Protein AF-A0A3R9TTU7-F1 (afdb_monomer)

Sequence (77 aa):
PFGMVMAGGFSRGLLVTVIAITAVAQVLVQLVYFLHMNTSSEQRWNMIAFIYTILCIAVLLIGSVWIMNYLHYNMMI

Secondary structure (DSSP, 8-state):
-HHHHHH--S-HHHHHHHHHHHHHHHHHHIIIIIS----STTTHHHHHHHHHHHHHHHHHHHHHHHHHHHHHHHH--

InterPro domains:
  IPR005171 Cytochrome C oxidase subunit IV, prokaryotes [PF03626] (2-60)
  IPR014210 Cytochrome o ubiquinol oxidase subunit IV [TIGR02847] (1-76)
  IPR050968 Cytochrome c oxidase bacterial subunit 4 [PTHR36835] (1-76)

pLDDT: mean 89.73, std 7.61, range [62.91, 97.44]

Mean predicted aligned error: 5.82 Å

Solvent-accessible surface area (backbone atoms only — not comparable to full-atom values): 4479 Å² total; per-residue (Å²): 98,67,68,64,63,73,69,51,95,68,56,70,67,59,52,53,51,50,38,52,53,53,50,53,51,49,53,51,48,46,42,49,76,70,64,57,65,54,86,48,84,87,41,41,62,58,53,52,51,50,52,49,52,52,49,52,49,49,52,50,54,55,46,51,55,49,51,52,53,54,48,49,66,72,68,58,128

Structure (mmCIF, N/CA/C/O backbone):
data_AF-A0A3R9TTU7-F1
#
_entry.id   AF-A0A3R9TTU7-F1
#
loop_
_atom_site.group_PDB
_atom_site.id
_atom_site.type_symbol
_atom_site.label_atom_id
_atom_site.label_alt_id
_atom_site.label_comp_id
_atom_site.label_asym_id
_atom_site.label_entity_id
_atom_site.label_seq_id
_atom_site.pdbx_PDB_ins_code
_atom_site.Cartn_x
_atom_site.Cartn_y
_atom_site.Cartn_z
_atom_site.occupancy
_atom_site.B_iso_or_equiv
_atom_site.auth_seq_id
_atom_site.auth_comp_id
_atom_site.auth_asym_id
_atom_site.auth_atom_id
_atom_site.pdbx_PDB_model_num
ATOM 1 N N . PRO A 1 1 ? -6.406 -12.326 -10.770 1.00 82.88 1 PRO A N 1
ATOM 2 C CA . PRO A 1 1 ? -5.123 -11.720 -11.223 1.00 82.88 1 PRO A CA 1
ATOM 3 C C . PRO A 1 1 ? -4.171 -12.749 -11.857 1.00 82.88 1 PRO A C 1
ATOM 5 O O . PRO A 1 1 ? -3.795 -12.565 -13.006 1.00 82.88 1 PRO A O 1
ATOM 8 N N . PHE A 1 2 ? -3.842 -13.852 -11.168 1.00 88.62 2 PHE A N 1
ATOM 9 C CA . PHE A 1 2 ? -2.891 -14.860 -11.671 1.00 88.62 2 PHE A CA 1
ATOM 10 C C . PHE A 1 2 ? -3.274 -15.469 -13.026 1.00 88.62 2 PHE A C 1
ATOM 12 O O . PHE A 1 2 ? -2.458 -15.455 -13.939 1.00 88.62 2 PHE A O 1
ATOM 19 N N . GLY A 1 3 ? -4.524 -15.911 -13.206 1.00 90.12 3 GLY A N 1
ATOM 20 C CA . GLY A 1 3 ? -4.977 -16.454 -14.495 1.00 90.12 3 GLY A CA 1
ATOM 21 C C . GLY A 1 3 ? -4.844 -15.464 -15.661 1.00 90.12 3 GLY A C 1
ATOM 22 O O . GLY A 1 3 ? -4.471 -15.860 -16.757 1.00 90.12 3 GLY A O 1
ATOM 23 N N . MET A 1 4 ? -5.058 -14.167 -15.411 1.00 87.81 4 MET A N 1
ATOM 24 C CA . MET A 1 4 ? -4.921 -13.118 -16.430 1.00 87.81 4 MET A CA 1
ATOM 25 C C . MET A 1 4 ? -3.456 -12.874 -16.825 1.00 87.81 4 MET A C 1
ATOM 27 O O . MET A 1 4 ? -3.172 -12.612 -17.987 1.00 87.81 4 MET A O 1
ATOM 31 N N . VAL A 1 5 ? -2.523 -12.993 -15.875 1.00 90.12 5 VAL A N 1
ATOM 32 C CA . VAL A 1 5 ? -1.080 -12.914 -16.156 1.00 90.12 5 VAL A CA 1
ATOM 33 C C . VAL A 1 5 ? -0.615 -14.142 -16.941 1.00 90.12 5 VAL A C 1
ATOM 35 O O . VAL A 1 5 ? 0.121 -13.999 -17.912 1.00 90.12 5 VAL A O 1
ATOM 38 N N . MET A 1 6 ? -1.073 -15.335 -16.552 1.00 90.88 6 MET A N 1
ATOM 39 C CA . MET A 1 6 ? -0.668 -16.604 -17.168 1.00 90.88 6 MET A CA 1
ATOM 40 C C . MET A 1 6 ? -1.243 -16.810 -18.576 1.00 90.88 6 MET A C 1
ATOM 42 O O . MET A 1 6 ? -0.577 -17.410 -19.412 1.00 90.88 6 MET A O 1
ATOM 46 N N . ALA A 1 7 ? -2.454 -16.314 -18.854 1.00 90.19 7 ALA A N 1
ATOM 47 C CA . ALA A 1 7 ? -3.079 -16.418 -20.176 1.00 90.19 7 ALA A CA 1
ATOM 48 C C . ALA A 1 7 ? -2.362 -15.582 -21.255 1.00 90.19 7 ALA A C 1
ATOM 50 O O . ALA A 1 7 ? -2.458 -15.895 -22.439 1.00 90.19 7 ALA A O 1
ATOM 51 N N . GLY A 1 8 ? -1.633 -14.533 -20.858 1.00 83.00 8 GLY A N 1
ATOM 52 C CA . GLY A 1 8 ? -0.984 -13.613 -21.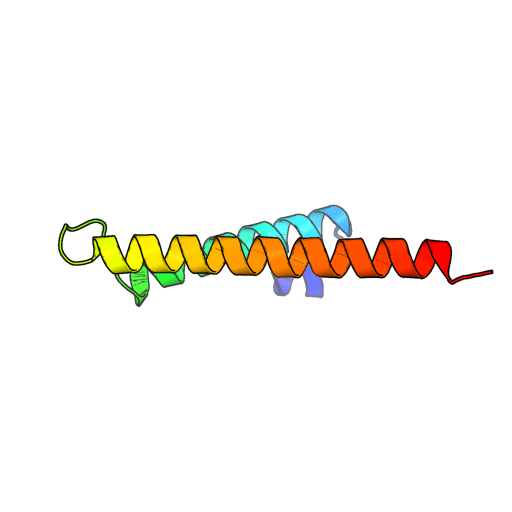791 1.00 83.00 8 GLY A CA 1
ATOM 53 C C . GLY A 1 8 ? -1.974 -12.779 -22.621 1.00 83.00 8 GLY A C 1
ATOM 54 O O . GLY A 1 8 ? -3.185 -12.834 -22.429 1.00 83.00 8 GLY A O 1
ATOM 55 N N . GLY A 1 9 ? -1.452 -11.943 -23.525 1.00 86.00 9 GLY A N 1
ATOM 56 C CA . GLY A 1 9 ? -2.258 -11.171 -24.490 1.00 86.00 9 GLY A CA 1
ATOM 57 C C . GLY A 1 9 ? -2.819 -9.825 -24.004 1.00 86.00 9 GLY A C 1
ATOM 58 O O . GLY A 1 9 ? -3.359 -9.069 -24.807 1.00 86.00 9 GLY A O 1
ATOM 59 N N . PHE A 1 10 ? -2.655 -9.479 -22.725 1.00 88.31 10 PHE A N 1
ATOM 60 C CA . PHE A 1 10 ? -3.089 -8.194 -22.163 1.00 88.31 10 PHE A CA 1
ATOM 61 C C . PHE A 1 10 ? -1.948 -7.172 -22.095 1.00 88.31 10 PHE A C 1
ATOM 63 O O . PHE A 1 10 ? -0.780 -7.528 -21.922 1.00 88.31 10 PHE A O 1
ATOM 70 N N . SER A 1 11 ? -2.281 -5.880 -22.189 1.00 91.50 11 SER A N 1
ATOM 71 C CA . SER A 1 11 ? -1.286 -4.817 -22.041 1.00 91.50 11 SER A CA 1
ATOM 72 C C . SER A 1 11 ? -0.711 -4.798 -20.620 1.00 91.50 11 SER A C 1
ATOM 74 O O . SER A 1 11 ? -1.405 -5.061 -19.635 1.00 91.50 11 SER A O 1
ATOM 76 N N . ARG A 1 12 ? 0.576 -4.448 -20.498 1.00 89.06 12 ARG A N 1
ATOM 77 C CA . ARG A 1 12 ? 1.266 -4.410 -19.198 1.00 89.06 12 ARG A CA 1
ATOM 78 C C . ARG A 1 12 ? 0.595 -3.435 -18.224 1.00 89.06 12 ARG A C 1
ATOM 80 O O . ARG A 1 12 ? 0.467 -3.755 -17.048 1.00 89.06 12 ARG A O 1
ATOM 87 N N . GLY A 1 13 ? 0.117 -2.292 -18.724 1.00 92.69 13 GLY A N 1
ATOM 88 C CA . GLY A 1 13 ? -0.638 -1.324 -17.925 1.00 92.69 13 GLY A CA 1
ATOM 89 C C . GLY A 1 13 ? -1.914 -1.928 -17.337 1.00 92.69 13 GLY A C 1
ATOM 90 O O . GLY A 1 13 ? -2.124 -1.848 -16.131 1.00 92.69 13 GLY A O 1
ATOM 91 N N . LEU A 1 14 ? -2.710 -2.621 -18.161 1.00 92.56 14 LEU A N 1
ATOM 92 C CA . LEU A 1 14 ? -3.940 -3.273 -17.706 1.00 92.56 14 LEU A CA 1
ATOM 93 C C . LEU A 1 14 ? -3.660 -4.340 -16.640 1.00 92.56 14 LEU A C 1
ATOM 95 O O . LEU A 1 14 ? -4.345 -4.381 -15.619 1.00 92.56 14 LEU A O 1
ATOM 99 N N . LEU A 1 15 ? -2.636 -5.174 -16.847 1.00 93.62 15 LEU A N 1
ATOM 100 C CA . LEU A 1 15 ? -2.252 -6.212 -15.887 1.00 93.62 15 LEU A CA 1
ATOM 101 C C . LEU A 1 15 ? -1.874 -5.618 -14.527 1.00 93.62 15 LEU A C 1
ATOM 103 O O . LEU A 1 15 ? -2.375 -6.079 -13.502 1.00 93.62 15 LEU A O 1
ATOM 107 N N . VAL A 1 16 ? -1.036 -4.577 -14.513 1.00 94.12 16 VAL A N 1
ATOM 108 C CA . VAL A 1 16 ? -0.622 -3.901 -13.274 1.00 94.12 16 VAL A CA 1
ATOM 109 C C . VAL A 1 16 ? -1.830 -3.304 -12.551 1.00 94.12 16 VAL A C 1
ATOM 111 O O . VAL A 1 16 ? -1.974 -3.507 -11.347 1.00 94.12 16 VAL A O 1
ATOM 114 N N . THR A 1 17 ? -2.738 -2.640 -13.272 1.00 94.4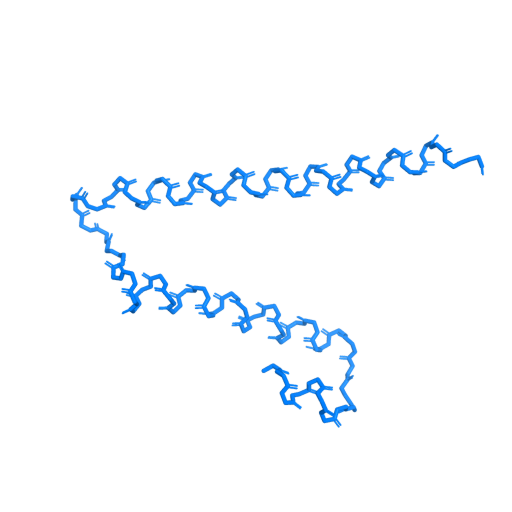4 17 THR A N 1
ATOM 115 C CA . THR A 1 17 ? -3.954 -2.062 -12.682 1.00 94.44 17 THR A CA 1
ATOM 116 C C . THR A 1 17 ? -4.857 -3.131 -12.067 1.00 94.44 17 THR A C 1
ATOM 118 O O . THR A 1 17 ? -5.292 -2.983 -10.926 1.00 94.44 17 THR A O 1
ATOM 121 N N . VAL A 1 18 ? -5.110 -4.237 -12.777 1.00 94.75 18 VAL A N 1
ATOM 122 C CA . VAL A 1 18 ? -5.949 -5.334 -12.265 1.00 94.75 18 VAL A CA 1
ATOM 123 C C . VAL A 1 18 ? -5.323 -5.974 -11.026 1.00 94.75 18 VAL A C 1
ATOM 125 O O . VAL A 1 18 ? -6.026 -6.241 -10.047 1.00 94.75 18 VAL A O 1
ATOM 128 N N . ILE A 1 19 ? -4.007 -6.208 -11.034 1.00 95.31 19 ILE A N 1
ATOM 129 C CA . ILE A 1 19 ? -3.293 -6.748 -9.870 1.00 95.31 19 ILE A CA 1
ATOM 130 C C . ILE A 1 19 ? -3.416 -5.789 -8.684 1.00 95.31 19 ILE A C 1
ATOM 132 O O . ILE A 1 19 ? -3.790 -6.232 -7.603 1.00 95.31 19 ILE A O 1
ATOM 136 N N . ALA A 1 20 ? -3.180 -4.490 -8.883 1.00 94.88 20 ALA A N 1
ATOM 137 C CA . ALA A 1 20 ? -3.265 -3.497 -7.815 1.00 94.88 20 ALA A CA 1
ATOM 138 C C . ALA A 1 20 ? -4.671 -3.430 -7.194 1.00 94.88 20 ALA A C 1
ATOM 140 O O . ALA A 1 20 ? -4.808 -3.514 -5.975 1.00 94.88 20 ALA A O 1
ATOM 141 N N . ILE A 1 21 ? -5.722 -3.358 -8.021 1.00 96.19 21 ILE A N 1
ATOM 142 C CA . ILE A 1 2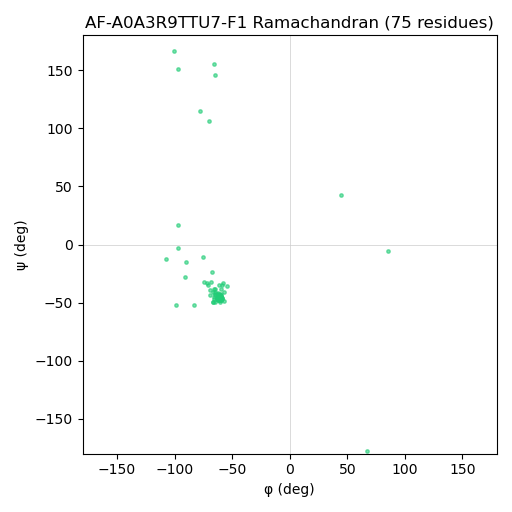1 ? -7.114 -3.307 -7.543 1.00 96.19 21 ILE A CA 1
ATOM 143 C C . ILE A 1 21 ? -7.465 -4.578 -6.767 1.00 96.19 21 ILE A C 1
ATOM 145 O O . ILE A 1 21 ? -8.006 -4.503 -5.665 1.00 96.19 21 ILE A O 1
ATOM 149 N N . THR A 1 22 ? -7.142 -5.751 -7.320 1.00 96.00 22 THR A N 1
ATOM 150 C CA . THR A 1 22 ? -7.461 -7.025 -6.658 1.00 96.00 22 THR A CA 1
ATOM 151 C C . THR A 1 22 ? -6.653 -7.241 -5.379 1.00 96.00 22 THR A C 1
ATOM 153 O O . THR A 1 22 ? -7.185 -7.808 -4.428 1.00 96.00 22 THR A O 1
ATOM 156 N N . ALA A 1 23 ? -5.415 -6.743 -5.304 1.00 94.75 23 ALA A N 1
ATOM 157 C CA . ALA A 1 23 ? -4.607 -6.777 -4.088 1.00 94.75 23 ALA A CA 1
ATOM 158 C C . ALA A 1 23 ? -5.208 -5.905 -2.975 1.00 94.75 23 ALA A C 1
ATOM 160 O O . ALA A 1 23 ? -5.366 -6.377 -1.850 1.00 94.75 23 ALA A O 1
ATOM 161 N N . VAL A 1 24 ? -5.604 -4.665 -3.289 1.00 94.56 24 VAL A N 1
ATOM 162 C CA . VAL A 1 24 ? -6.257 -3.770 -2.316 1.00 94.56 24 VAL A CA 1
ATOM 163 C C . VAL A 1 24 ? -7.586 -4.358 -1.849 1.00 94.56 24 VAL A C 1
ATOM 165 O O . VAL A 1 24 ? -7.837 -4.426 -0.647 1.00 94.56 24 VAL A O 1
ATOM 168 N N . ALA A 1 25 ? -8.411 -4.845 -2.780 1.00 95.38 25 ALA A N 1
ATOM 169 C CA . ALA A 1 25 ? -9.674 -5.496 -2.446 1.00 95.38 25 ALA A CA 1
ATOM 170 C C . ALA A 1 25 ? -9.460 -6.690 -1.502 1.00 95.38 25 ALA A C 1
ATOM 172 O O . ALA A 1 25 ? -10.198 -6.840 -0.531 1.00 95.38 25 ALA A O 1
ATOM 173 N N . GLN A 1 26 ? -8.419 -7.494 -1.734 1.00 95.31 26 GLN A N 1
ATOM 174 C CA . GLN A 1 26 ? -8.132 -8.649 -0.892 1.00 95.31 26 GLN A CA 1
ATOM 175 C C . GLN A 1 26 ? -7.712 -8.266 0.528 1.00 95.31 26 GLN A C 1
ATOM 177 O O . GLN A 1 26 ? -8.162 -8.891 1.488 1.00 95.31 26 GLN A O 1
ATOM 182 N N . VAL A 1 27 ? -6.893 -7.222 0.683 1.00 92.94 27 VAL A N 1
ATOM 183 C CA . VAL A 1 27 ? -6.548 -6.691 2.011 1.00 92.94 27 VAL A CA 1
ATOM 184 C C . VAL A 1 27 ? -7.813 -6.229 2.738 1.00 92.94 27 VAL A C 1
ATOM 186 O O . VAL A 1 27 ? -8.012 -6.591 3.893 1.00 92.94 27 VAL A O 1
ATOM 189 N N . LEU A 1 28 ? -8.713 -5.506 2.064 1.00 91.06 28 LEU A N 1
ATOM 190 C CA . LEU A 1 28 ? -9.973 -5.057 2.669 1.00 91.06 28 LEU A CA 1
ATOM 191 C C . LEU A 1 28 ? -10.867 -6.227 3.100 1.00 91.06 28 LEU A C 1
ATOM 193 O O . LEU A 1 28 ? -11.397 -6.210 4.210 1.00 91.06 28 LEU A O 1
ATOM 197 N N . VAL A 1 29 ? -10.996 -7.263 2.266 1.00 94.69 29 VAL A N 1
ATOM 198 C CA . VAL A 1 29 ? -11.761 -8.473 2.607 1.00 94.69 29 VAL A CA 1
ATOM 199 C C . VAL A 1 29 ? -11.188 -9.144 3.855 1.00 94.69 29 VAL A C 1
ATOM 201 O O . VAL A 1 29 ? -11.947 -9.491 4.759 1.00 94.69 29 VAL A O 1
ATOM 204 N N . GLN A 1 30 ? -9.862 -9.271 3.951 1.00 93.31 30 GLN A N 1
ATOM 205 C CA . GLN A 1 30 ? -9.199 -9.842 5.125 1.00 93.31 30 GLN A CA 1
ATOM 206 C C . GLN A 1 30 ? -9.488 -9.031 6.398 1.00 93.31 30 GLN A C 1
ATOM 208 O O . GLN A 1 30 ? -9.775 -9.598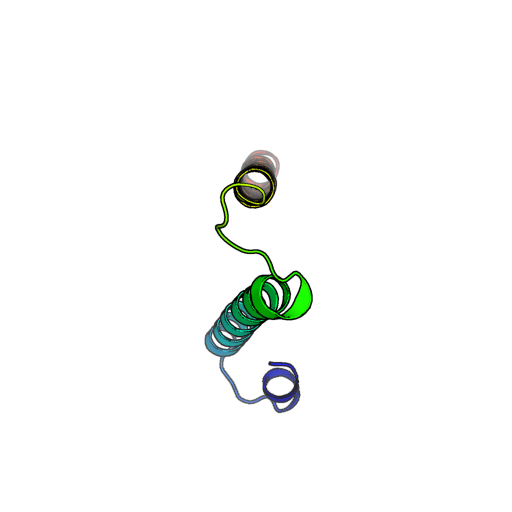 7.452 1.00 93.31 30 GLN A O 1
ATOM 213 N N . LEU A 1 31 ? -9.439 -7.703 6.309 1.00 89.56 31 LEU A N 1
ATOM 214 C CA . LEU A 1 31 ? -9.651 -6.812 7.451 1.00 89.56 31 LEU A CA 1
ATOM 215 C C . LEU A 1 31 ? -11.102 -6.824 7.952 1.00 89.56 31 LEU A C 1
ATOM 217 O O . LEU A 1 31 ? -11.334 -6.804 9.160 1.00 89.56 31 LEU A O 1
ATOM 221 N N . VAL A 1 32 ? -12.074 -6.875 7.039 1.00 87.94 32 VAL A N 1
ATOM 222 C CA . VAL A 1 32 ? -13.502 -6.831 7.388 1.00 87.94 32 VAL A CA 1
ATOM 223 C C . VAL A 1 32 ? -14.024 -8.210 7.786 1.00 87.94 32 VAL A C 1
ATOM 225 O O . VAL A 1 32 ? -14.605 -8.347 8.857 1.00 87.94 32 VAL A O 1
ATOM 228 N N . TYR A 1 33 ? -13.811 -9.234 6.956 1.00 89.88 33 TYR A N 1
ATOM 229 C CA . TYR A 1 33 ? -14.464 -10.537 7.129 1.00 89.88 33 TYR A CA 1
ATOM 230 C C . TYR A 1 33 ? -13.674 -11.527 7.986 1.00 89.88 33 TYR A C 1
ATOM 232 O O . TYR A 1 33 ? -14.280 -12.394 8.605 1.00 89.88 33 TYR A O 1
ATOM 240 N N . PHE A 1 34 ? -12.342 -11.433 8.038 1.00 90.06 34 PHE A N 1
ATOM 241 C CA . PHE A 1 34 ? -11.536 -12.344 8.862 1.00 90.06 34 PHE A CA 1
ATOM 242 C C . PHE A 1 34 ? -11.155 -11.702 10.191 1.00 90.06 34 PHE A C 1
ATOM 244 O O . PHE A 1 34 ? -11.419 -12.272 11.249 1.00 90.06 34 PHE A O 1
ATOM 251 N N . LEU A 1 35 ? -10.578 -10.495 10.149 1.00 87.25 35 LEU A N 1
ATOM 252 C CA . LEU A 1 35 ? -10.162 -9.778 11.357 1.00 87.25 35 LEU A CA 1
ATOM 253 C C . LEU A 1 35 ? -11.345 -9.157 12.118 1.00 87.25 35 LEU A C 1
ATOM 255 O O . LEU A 1 35 ? -11.154 -8.689 13.238 1.00 87.25 35 LEU A O 1
ATOM 259 N N . HIS A 1 36 ? -12.544 -9.133 11.518 1.00 84.44 36 HIS A N 1
ATOM 260 C CA . HIS A 1 36 ? -13.751 -8.529 12.093 1.00 84.44 36 HIS A CA 1
ATOM 261 C C . HIS A 1 36 ? -13.465 -7.153 12.706 1.00 84.44 36 HIS A C 1
ATOM 263 O O . HIS A 1 36 ? -13.886 -6.835 13.822 1.00 84.44 36 HIS A O 1
ATOM 269 N N . MET A 1 37 ? -12.674 -6.342 11.999 1.00 79.00 37 MET A N 1
ATOM 270 C CA . MET A 1 37 ? -12.308 -5.024 12.485 1.00 79.00 37 MET A CA 1
ATOM 271 C C . MET A 1 37 ? -13.544 -4.129 12.447 1.00 79.00 37 MET A C 1
ATOM 273 O O . MET A 1 37 ? -14.000 -3.742 11.373 1.00 79.00 37 MET A O 1
ATOM 277 N N . ASN A 1 38 ? -14.111 -3.838 13.618 1.00 76.94 38 ASN A N 1
ATOM 278 C CA . ASN A 1 38 ? -15.307 -3.012 13.736 1.00 76.94 38 ASN A CA 1
ATOM 279 C C . ASN A 1 38 ? -14.963 -1.565 14.139 1.00 76.94 38 ASN A C 1
ATOM 281 O O . ASN A 1 38 ? -13.853 -1.257 14.575 1.00 76.94 38 ASN A O 1
ATOM 285 N N . THR A 1 39 ? -15.948 -0.675 14.009 1.00 67.88 39 THR A N 1
ATOM 286 C CA . THR A 1 39 ? -15.876 0.738 14.422 1.00 67.88 39 THR A CA 1
ATOM 287 C C . THR A 1 39 ? -16.492 0.997 15.804 1.00 67.88 39 THR A C 1
ATOM 289 O O . THR A 1 39 ? -16.812 2.139 16.135 1.00 67.88 39 THR A O 1
ATOM 292 N N . SER A 1 40 ? -16.701 -0.043 16.610 1.00 74.94 40 SER A N 1
ATOM 293 C CA . SER A 1 40 ? -17.204 0.075 17.981 1.00 74.94 40 SER A CA 1
ATOM 294 C C . SER A 1 40 ? -16.194 0.804 18.865 1.00 74.94 40 SER A C 1
ATOM 296 O O . SER A 1 40 ? -14.988 0.814 18.608 1.00 74.94 40 SER A O 1
ATOM 298 N N . SER A 1 41 ? -16.692 1.417 19.937 1.00 67.56 41 SER A N 1
ATOM 299 C CA . SER A 1 41 ? -15.907 2.256 20.854 1.00 67.56 41 SER A CA 1
ATOM 300 C C . SER A 1 41 ? -14.673 1.552 21.427 1.00 67.56 41 SER A C 1
ATOM 302 O O . SER A 1 41 ? -13.628 2.185 21.563 1.00 67.56 41 SER A O 1
ATOM 304 N N . GLU A 1 42 ? -14.771 0.253 21.700 1.00 72.38 42 GLU A N 1
ATOM 305 C CA . GLU A 1 42 ? -13.687 -0.564 22.256 1.00 72.38 42 GLU A CA 1
ATOM 306 C C . GLU A 1 42 ? -12.589 -0.882 21.222 1.00 72.38 42 GLU A C 1
ATOM 308 O O . GLU A 1 42 ? -11.405 -0.914 21.546 1.00 72.38 42 GLU A O 1
ATOM 313 N N . GLN A 1 43 ? -12.958 -1.012 19.944 1.00 72.62 43 GLN A N 1
ATOM 314 C CA . GLN A 1 43 ? -12.049 -1.383 18.852 1.00 72.62 43 GLN A CA 1
ATOM 315 C C . GLN A 1 43 ? -11.519 -0.166 18.072 1.00 72.62 43 GLN A C 1
ATOM 317 O O . GLN A 1 43 ? -10.646 -0.296 17.211 1.00 72.62 43 GLN A O 1
ATOM 322 N N . ARG A 1 44 ? -11.979 1.047 18.413 1.00 80.12 44 ARG A N 1
ATOM 323 C CA . ARG A 1 44 ? -11.552 2.310 17.786 1.00 80.12 44 ARG A CA 1
ATOM 324 C C . ARG A 1 44 ? -10.041 2.535 17.893 1.00 80.12 44 ARG A C 1
ATOM 326 O O . ARG A 1 44 ? -9.439 3.078 16.970 1.00 80.12 44 ARG A O 1
ATOM 333 N N . TRP A 1 45 ? -9.425 2.076 18.982 1.00 84.06 45 TRP A N 1
ATOM 334 C CA . TRP A 1 45 ? -7.972 2.115 19.162 1.00 84.06 45 TRP A CA 1
ATOM 335 C C . TRP A 1 45 ? -7.229 1.232 18.155 1.00 84.06 45 TRP A C 1
ATOM 337 O O . TRP A 1 45 ? -6.215 1.671 17.615 1.00 84.06 45 TRP A O 1
ATOM 347 N N . ASN A 1 46 ? -7.767 0.055 17.814 1.00 84.75 46 ASN A N 1
ATOM 348 C CA . ASN A 1 46 ? -7.194 -0.794 16.765 1.00 84.75 46 ASN A CA 1
ATOM 349 C C . ASN A 1 46 ? -7.293 -0.132 15.390 1.00 84.75 46 ASN A C 1
ATOM 351 O O . ASN A 1 46 ? -6.339 -0.194 14.619 1.00 84.75 46 ASN A O 1
ATOM 355 N N . MET A 1 47 ? -8.399 0.559 15.096 1.00 85.12 47 MET A N 1
ATOM 356 C CA . MET A 1 47 ? -8.534 1.294 13.835 1.00 85.12 47 MET A CA 1
ATOM 357 C C . MET A 1 47 ? -7.522 2.445 13.732 1.00 85.12 47 MET A C 1
ATOM 359 O O . MET A 1 47 ? -6.894 2.619 12.689 1.00 85.12 47 MET A O 1
ATOM 363 N N . ILE A 1 48 ? -7.317 3.201 14.817 1.00 89.25 48 ILE A N 1
ATOM 364 C CA . ILE A 1 48 ? -6.314 4.279 14.864 1.00 89.25 48 ILE A CA 1
ATOM 365 C C . ILE A 1 48 ? -4.901 3.710 14.691 1.00 89.25 48 ILE A C 1
ATOM 367 O O . ILE A 1 48 ? -4.133 4.231 13.882 1.00 89.25 48 ILE A O 1
ATOM 371 N N . ALA A 1 49 ? -4.570 2.626 15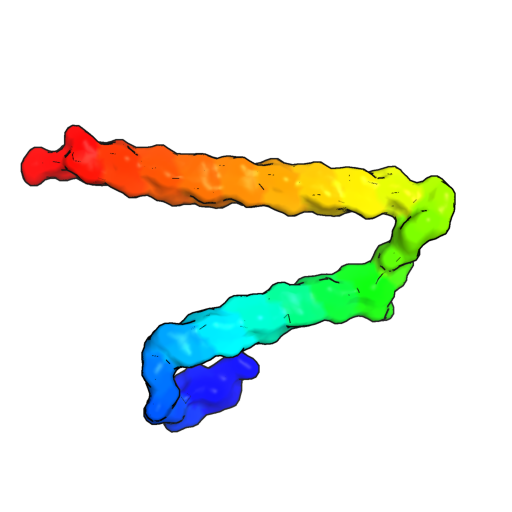.399 1.00 89.88 49 ALA A N 1
ATOM 372 C CA . ALA A 1 49 ? -3.276 1.960 15.270 1.00 89.88 49 ALA A CA 1
ATOM 373 C C . ALA A 1 49 ? -3.041 1.460 13.836 1.00 89.88 49 ALA A C 1
ATOM 375 O O . ALA A 1 49 ? -1.971 1.680 13.277 1.00 89.88 49 ALA A O 1
ATOM 376 N N . PHE A 1 50 ? -4.059 0.871 13.207 1.00 89.44 50 PHE A N 1
ATOM 377 C CA . PHE A 1 50 ? -3.982 0.386 11.833 1.00 89.44 50 PHE A CA 1
ATOM 378 C C . PHE A 1 50 ? -3.729 1.514 10.819 1.00 89.44 50 PHE A C 1
ATOM 380 O O . PHE A 1 50 ? -2.831 1.405 9.982 1.00 89.44 50 PHE A O 1
ATOM 387 N N . ILE A 1 51 ? -4.467 2.626 10.921 1.00 91.06 51 ILE A N 1
ATOM 388 C CA . ILE A 1 51 ? -4.257 3.806 10.064 1.00 91.06 51 ILE A CA 1
ATOM 389 C C . ILE A 1 51 ? -2.848 4.372 10.269 1.00 91.06 51 ILE A C 1
ATOM 391 O O . ILE A 1 51 ? -2.169 4.701 9.295 1.00 91.06 51 ILE A O 1
ATOM 395 N N . TYR A 1 52 ? -2.385 4.443 11.520 1.00 95.00 52 TYR A N 1
ATOM 396 C CA . TYR A 1 52 ? -1.030 4.883 11.836 1.00 95.00 52 TYR A CA 1
ATOM 397 C C . TYR A 1 52 ? 0.027 3.976 11.192 1.00 95.00 52 TYR A C 1
ATOM 399 O O . TYR A 1 52 ? 0.963 4.473 10.568 1.00 95.00 52 TYR A O 1
ATOM 407 N N . THR A 1 53 ? -0.152 2.653 11.248 1.00 93.62 53 THR A N 1
ATOM 408 C CA . THR A 1 53 ? 0.742 1.701 10.577 1.00 93.62 53 THR A CA 1
ATOM 409 C C . THR A 1 53 ? 0.779 1.918 9.063 1.00 93.62 53 THR A C 1
ATOM 411 O O . THR A 1 53 ? 1.868 1.964 8.493 1.00 93.62 53 THR A O 1
ATOM 414 N N . ILE A 1 54 ? -0.372 2.108 8.406 1.00 93.94 54 ILE A N 1
ATOM 415 C CA . ILE A 1 54 ? -0.418 2.408 6.964 1.00 93.94 54 ILE A CA 1
ATOM 416 C C . ILE A 1 54 ? 0.338 3.700 6.653 1.00 93.94 54 ILE A C 1
ATOM 418 O O . ILE A 1 54 ? 1.114 3.739 5.699 1.00 93.94 54 ILE A O 1
ATOM 422 N N . LEU A 1 55 ? 0.141 4.746 7.458 1.00 96.44 55 LEU A N 1
ATOM 423 C CA . LEU A 1 55 ? 0.814 6.028 7.270 1.00 96.44 55 LEU A CA 1
ATOM 424 C C . LEU A 1 55 ? 2.334 5.887 7.414 1.00 96.44 55 LEU A C 1
ATOM 426 O O . LEU A 1 55 ? 3.071 6.374 6.558 1.00 96.44 55 LEU A O 1
ATOM 430 N N . CYS A 1 56 ? 2.810 5.170 8.434 1.00 97.00 56 CYS A N 1
ATOM 431 C CA . CYS A 1 56 ? 4.234 4.873 8.595 1.00 97.00 56 CYS A CA 1
ATOM 432 C C . CYS A 1 56 ? 4.798 4.111 7.391 1.00 97.00 56 CYS A C 1
ATOM 434 O O . CYS A 1 56 ? 5.844 4.492 6.868 1.00 97.00 56 CYS A O 1
ATOM 436 N N . ILE A 1 57 ? 4.100 3.074 6.914 1.00 96.50 57 ILE A N 1
ATOM 437 C CA . ILE A 1 57 ? 4.517 2.306 5.732 1.00 96.50 57 ILE A CA 1
ATOM 438 C C . ILE A 1 57 ? 4.580 3.207 4.494 1.00 96.50 57 ILE A C 1
ATOM 440 O O . ILE A 1 57 ? 5.552 3.136 3.746 1.00 96.50 57 ILE A O 1
ATOM 444 N N . ALA A 1 58 ? 3.589 4.076 4.285 1.00 95.38 58 ALA A N 1
ATOM 445 C CA . ALA A 1 58 ? 3.563 4.991 3.148 1.00 95.38 58 ALA A CA 1
ATOM 446 C C . ALA A 1 58 ? 4.752 5.962 3.175 1.00 95.38 58 ALA A C 1
ATOM 448 O O . ALA A 1 58 ? 5.440 6.107 2.165 1.00 95.38 58 ALA A O 1
ATOM 449 N N . VAL A 1 59 ? 5.037 6.572 4.332 1.00 97.12 59 VAL A N 1
ATOM 450 C CA . VAL A 1 59 ? 6.180 7.484 4.499 1.00 97.12 59 VAL A CA 1
ATOM 451 C C . VAL A 1 59 ? 7.499 6.760 4.240 1.00 97.12 59 VAL A C 1
ATOM 453 O O . VAL A 1 59 ? 8.331 7.272 3.495 1.00 97.12 59 VAL A O 1
ATOM 456 N N . LEU A 1 60 ? 7.682 5.563 4.804 1.00 97.44 60 LEU A N 1
ATOM 457 C CA . LEU A 1 60 ? 8.914 4.797 4.630 1.00 97.44 60 LEU A CA 1
ATOM 458 C C . LEU A 1 60 ? 9.093 4.329 3.184 1.00 97.44 60 LEU A C 1
ATOM 460 O O . LEU A 1 60 ? 10.145 4.565 2.608 1.00 97.44 60 LEU A O 1
ATOM 464 N N . LEU A 1 61 ? 8.081 3.720 2.563 1.00 96.31 61 LEU A N 1
ATOM 465 C CA . LEU A 1 61 ? 8.209 3.205 1.197 1.00 96.31 61 LEU A CA 1
ATOM 466 C C . LEU A 1 61 ? 8.398 4.325 0.174 1.00 96.31 61 LEU A C 1
ATOM 468 O O . LEU A 1 61 ? 9.325 4.261 -0.634 1.00 96.31 61 LEU A O 1
ATOM 472 N N . ILE A 1 62 ? 7.551 5.358 0.212 1.00 96.62 62 ILE A N 1
ATOM 473 C CA . ILE A 1 62 ? 7.643 6.482 -0.729 1.00 96.62 62 ILE A CA 1
ATOM 474 C C . ILE A 1 62 ? 8.946 7.244 -0.488 1.00 96.62 62 ILE A C 1
ATOM 476 O O . ILE A 1 62 ? 9.668 7.531 -1.442 1.00 96.62 62 ILE A O 1
ATOM 480 N N . GLY A 1 63 ? 9.278 7.518 0.7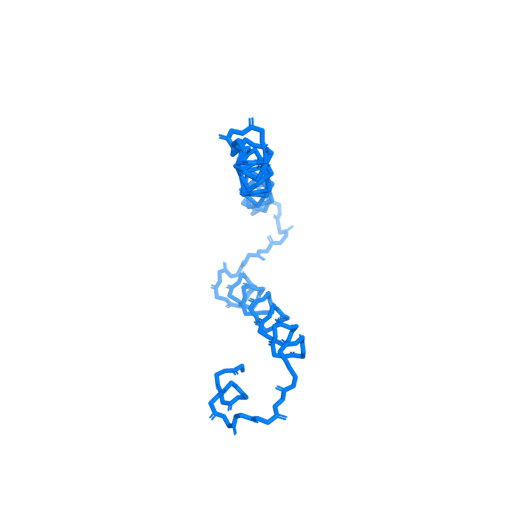77 1.00 96.12 63 GLY A N 1
ATOM 481 C CA . GLY A 1 63 ? 10.509 8.203 1.157 1.00 96.12 63 GLY A CA 1
ATOM 482 C C . GLY A 1 63 ? 11.754 7.440 0.714 1.00 96.12 63 GLY A C 1
ATOM 483 O O . GLY A 1 63 ? 12.615 8.015 0.055 1.00 96.12 63 GLY A O 1
ATOM 484 N N . SER A 1 64 ? 11.839 6.138 0.995 1.00 95.62 64 SER A N 1
ATOM 485 C CA . SER A 1 64 ? 12.982 5.312 0.593 1.00 95.62 64 SER A CA 1
ATOM 486 C C . SER A 1 64 ? 13.129 5.230 -0.922 1.00 95.62 64 SER A C 1
ATOM 488 O O . SER A 1 64 ? 14.229 5.430 -1.431 1.00 95.62 64 SER A O 1
ATOM 490 N N . VAL A 1 65 ? 12.041 4.983 -1.660 1.00 96.31 65 VAL A N 1
ATOM 491 C CA . VAL A 1 65 ? 12.095 4.930 -3.130 1.00 96.31 65 VAL A CA 1
ATOM 492 C C . VAL A 1 65 ? 12.515 6.284 -3.702 1.00 96.31 65 VAL A C 1
ATOM 494 O O . VAL A 1 65 ? 13.344 6.327 -4.610 1.00 96.31 65 VAL A O 1
ATOM 497 N N . TRP A 1 66 ? 11.994 7.389 -3.167 1.00 96.38 66 TRP A N 1
ATOM 498 C CA . TRP A 1 66 ? 12.355 8.728 -3.623 1.00 96.38 66 TRP A CA 1
ATOM 499 C C . TRP A 1 66 ? 13.822 9.061 -3.345 1.00 96.38 66 TRP A C 1
ATOM 501 O O . TRP A 1 66 ? 14.529 9.464 -4.267 1.00 96.38 66 TRP A O 1
ATOM 511 N N . ILE A 1 67 ? 14.296 8.832 -2.116 1.00 95.75 67 ILE A N 1
ATOM 512 C CA . ILE A 1 67 ? 15.691 9.077 -1.723 1.00 95.75 67 ILE A CA 1
ATOM 513 C C . ILE A 1 67 ? 16.636 8.247 -2.587 1.00 95.75 67 ILE A C 1
ATOM 515 O O . ILE A 1 67 ? 17.604 8.790 -3.109 1.00 95.75 67 ILE A O 1
ATOM 519 N N . MET A 1 68 ? 16.352 6.957 -2.783 1.00 94.88 68 MET A N 1
ATOM 520 C CA . MET A 1 68 ? 17.213 6.087 -3.586 1.00 94.88 68 MET A CA 1
ATOM 521 C C . MET A 1 68 ? 17.251 6.519 -5.055 1.00 94.88 68 MET A C 1
ATOM 523 O O . MET A 1 68 ? 18.330 6.547 -5.638 1.00 94.88 68 MET A O 1
ATOM 527 N N . ASN A 1 69 ? 16.115 6.912 -5.645 1.00 94.00 69 ASN A N 1
ATOM 528 C CA . ASN A 1 69 ? 16.094 7.446 -7.014 1.00 94.00 69 ASN A CA 1
ATOM 529 C 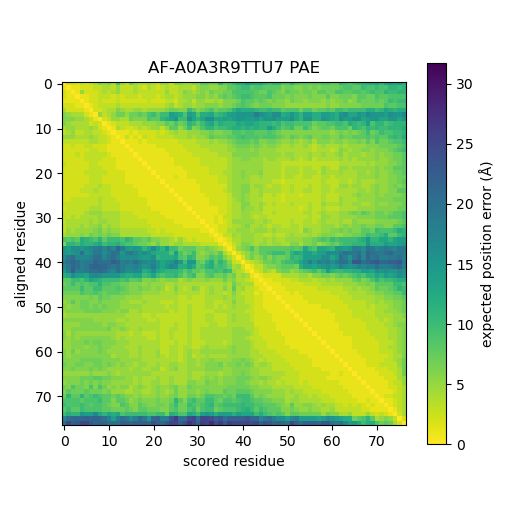C . ASN A 1 69 ? 16.851 8.772 -7.128 1.00 94.00 69 ASN A C 1
ATOM 531 O O . ASN A 1 69 ? 17.625 8.959 -8.064 1.00 94.00 69 ASN A O 1
ATOM 535 N N . TYR A 1 70 ? 16.654 9.678 -6.168 1.00 94.94 70 TYR A N 1
ATOM 536 C CA . TYR A 1 70 ? 17.358 10.954 -6.135 1.00 94.94 70 TYR A CA 1
ATOM 537 C C . TYR A 1 70 ? 18.867 10.742 -6.001 1.00 94.94 70 TYR A C 1
ATOM 539 O O . TYR A 1 70 ? 19.647 11.305 -6.763 1.00 94.94 70 TYR A O 1
ATOM 547 N N . LEU A 1 71 ? 19.290 9.891 -5.069 1.00 94.31 71 LEU A N 1
ATOM 548 C CA . LEU A 1 71 ? 20.695 9.578 -4.853 1.00 94.31 71 LEU A CA 1
ATOM 549 C C . LEU A 1 71 ? 21.322 8.926 -6.089 1.00 94.31 71 LEU A C 1
ATOM 551 O O . LEU A 1 71 ? 22.403 9.328 -6.497 1.00 94.31 71 LEU A O 1
ATOM 555 N N . HIS A 1 72 ? 20.627 7.976 -6.718 1.00 93.44 72 HIS A N 1
ATOM 556 C CA . HIS A 1 72 ? 21.089 7.316 -7.938 1.00 93.44 72 HIS A CA 1
ATOM 557 C C . HIS A 1 72 ? 21.325 8.315 -9.075 1.00 93.44 72 HIS A C 1
ATOM 559 O O . HIS A 1 72 ? 22.385 8.294 -9.691 1.00 93.44 72 HIS A O 1
ATOM 565 N N . TYR A 1 73 ? 20.388 9.241 -9.293 1.00 93.12 73 TYR A N 1
ATOM 566 C CA . TYR A 1 73 ? 20.534 10.295 -10.298 1.00 93.12 73 TYR A CA 1
ATOM 567 C C . TYR A 1 73 ? 21.734 11.217 -10.028 1.00 93.12 73 TYR A C 1
ATOM 569 O O . TYR A 1 73 ? 22.377 11.672 -10.964 1.00 93.12 73 TYR A O 1
ATOM 577 N N . ASN A 1 74 ? 22.048 11.489 -8.758 1.00 92.38 74 ASN A N 1
ATOM 578 C 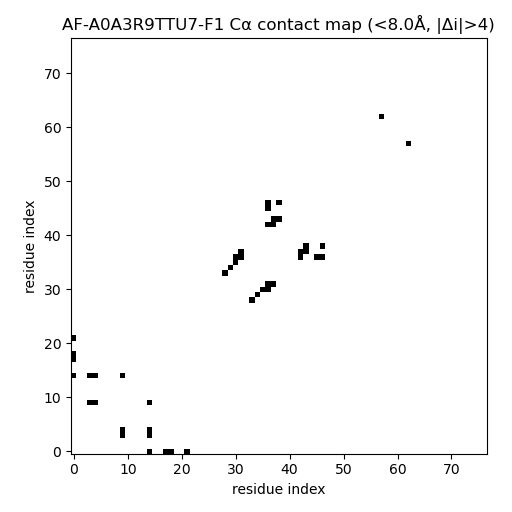CA . ASN A 1 74 ? 23.135 12.397 -8.374 1.00 92.38 74 ASN A CA 1
ATOM 579 C C . ASN A 1 74 ? 24.503 11.709 -8.189 1.00 92.38 74 ASN A C 1
ATOM 581 O O . ASN A 1 74 ? 25.515 12.397 -8.089 1.00 92.38 74 ASN A O 1
ATOM 585 N N . MET A 1 75 ? 24.544 10.377 -8.088 1.00 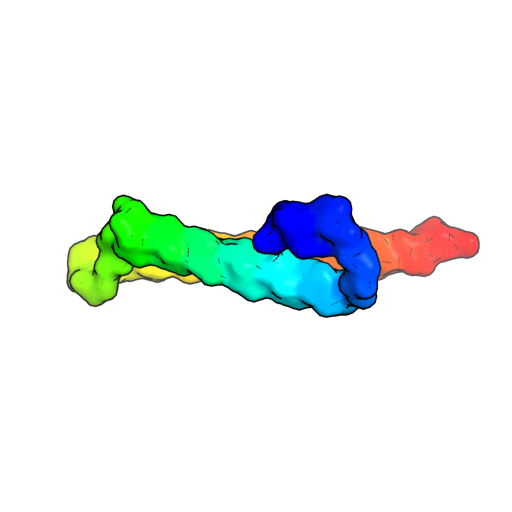88.56 75 MET A N 1
ATOM 586 C CA . MET A 1 75 ? 25.776 9.595 -7.898 1.00 88.56 75 MET A CA 1
ATOM 587 C C . MET A 1 75 ? 26.208 8.812 -9.139 1.00 88.56 75 MET A C 1
ATOM 589 O O . MET A 1 75 ? 27.328 8.302 -9.170 1.00 88.56 75 MET A O 1
ATOM 593 N N . MET A 1 76 ? 25.347 8.688 -10.146 1.00 76.00 76 MET A N 1
ATOM 594 C CA . MET A 1 76 ? 25.781 8.258 -11.469 1.00 76.00 76 MET A CA 1
ATOM 595 C C . MET A 1 76 ? 26.442 9.446 -12.174 1.00 76.00 76 MET A C 1
ATOM 597 O O . MET A 1 76 ? 25.783 10.456 -12.404 1.00 76.00 76 MET A O 1
ATOM 601 N N . ILE A 1 77 ? 27.750 9.328 -12.443 1.00 62.91 77 ILE A N 1
ATOM 602 C CA . ILE A 1 77 ? 28.490 10.238 -13.338 1.00 62.91 77 ILE A CA 1
ATOM 603 C C . ILE A 1 77 ? 27.929 10.107 -14.753 1.00 62.91 77 ILE A C 1
ATOM 605 O O . ILE A 1 77 ? 27.736 8.947 -15.187 1.00 62.91 77 ILE A O 1
#

Radius of gyration: 18.26 Å; Cα contacts (8 Å, |Δi|>4): 23; chains: 1; bounding box: 46×29×47 Å

Organism: Acinetobacter baumannii (NCBI:txid470)

Foldseek 3Di:
DVVDVVVDDDDPVVVVVVCVVVVVVVVVCCVCPVVVQDCDPVSVVVVVVVVVVVVVVCCVVVVVVVVVVVVVVVPDD